Protein AF-A0A0P9QEI2-F1 (afdb_monomer)

Sequence (136 aa):
MQLLWPCTLIGLVLAIACAPRLNLINLGEDAARSLGVRIGALRLLVFVVSLLLVGASVCAVGPIAFVGLIAPNIARQWLGNDYRWLIPISAGLGAAIVLASDLISRAVAFPVETPAGVVTALIGAPFFLFLARRAL

pLDDT: mean 88.33, std 7.96, range [52.69, 96.75]

Mean predicted aligned error: 5.46 Å

Radius of gyration: 17.09 Å; Cα contacts (8 Å, |Δi|>4): 117; chains: 1; bounding box: 36×20×55 Å

Secondary structure (DSSP, 8-state):
-TTHHHHHHHHHHHHHHHHHHHHHHHT-HHHHHHTT--HHHHHHHHHHHHHHHHHHHHHHH----SHHHHHHHHHHHHH-S-HHHHHHHHHHHHHHHHHHHHHHHHHHSTTS---HHHHHHHHHHHHHHHHHHH--

Foldseek 3Di:
DVVLVVLLVVLLVLQLVLQVLVVQVVVPPVSSVVVVHPVVVSVVSNVVSVCSNQVSVCVVQNDAPQLVPPLLVVLCVVPNDRSNRSSVRSVVSSVVLLVVLQVVQCVPDPPDRDRSSVSNCVVRVVVVVVVVVVVD

Nearest PDB structures (foldseek):
  5b57-assembly1_B  TM=9.551E-01  e=8.991E-06  Burkholderia cenocepacia J2315
  5b57-assembly1_A  TM=9.552E-01  e=8.991E-06  Burkholderia cenocepacia J2315
  2nq2-assembly1_A  TM=9.265E-01  e=1.509E-04  Haemophilus influenzae
  1l7v-assembly1_B  TM=8.617E-01  e=2.763E-04  Escherichia coli
  7lb8-assembly1_B  TM=8.506E-01  e=7.956E-04  Escherichia coli K-12

Solvent-accessible surface area (backbone atoms only — not comparable to full-atom values): 7368 Å² total; per-residue (Å²): 113,87,69,45,60,59,51,42,50,52,28,51,52,53,52,58,69,43,12,68,60,51,41,36,45,74,75,32,64,68,61,18,45,76,72,67,46,58,61,70,62,50,52,51,50,52,49,52,37,49,49,53,39,51,49,52,48,33,77,72,76,44,82,66,51,50,45,88,54,52,22,46,53,56,35,34,74,76,70,46,85,50,36,69,57,36,53,63,48,15,52,51,45,31,52,50,53,51,52,53,22,40,53,48,26,56,68,76,36,75,91,55,82,51,61,36,39,56,48,36,34,66,57,31,51,60,52,48,52,53,53,56,60,72,75,105

InterPro domains:
  IPR000522 ABC transporter, permease protein, BtuC-like [PF01032] (3-134)
  IPR000522 ABC transporter, permease protein, BtuC-like [PTHR30472] (3-134)
  IPR037294 ABC transporter, BtuC-like [G3DSA:1.10.3470.10] (1-136)
  IPR037294 ABC transporter, BtuC-like [SSF81345] (3-134)

Structure (mmCIF, N/CA/C/O backbone):
data_AF-A0A0P9QEI2-F1
#
_entry.id   AF-A0A0P9QEI2-F1
#
loop_
_atom_site.group_PDB
_atom_site.id
_atom_site.type_symbol
_atom_site.label_atom_id
_atom_site.label_alt_id
_atom_site.label_comp_id
_atom_site.label_asym_id
_atom_site.label_entity_id
_atom_site.label_seq_id
_atom_site.pdbx_PDB_ins_code
_atom_site.Cartn_x
_atom_site.Cartn_y
_atom_site.Cartn_z
_atom_site.occupancy
_atom_site.B_iso_or_equiv
_atom_site.auth_seq_id
_atom_site.auth_comp_id
_atom_site.auth_asym_id
_atom_site.auth_atom_id
_atom_site.pdbx_PDB_model_num
ATOM 1 N N . MET A 1 1 ? -12.421 -2.084 -17.126 1.00 61.25 1 MET A N 1
ATOM 2 C CA . MET A 1 1 ? -11.718 -0.884 -16.611 1.00 61.25 1 MET A CA 1
ATOM 3 C C . MET A 1 1 ? -12.633 0.130 -15.919 1.00 61.25 1 MET A C 1
ATOM 5 O O . MET A 1 1 ? -12.267 0.598 -14.851 1.00 61.25 1 MET A O 1
ATOM 9 N N . GLN A 1 2 ? -13.813 0.466 -16.465 1.00 75.62 2 GLN A N 1
ATOM 10 C CA . GLN A 1 2 ? -14.677 1.541 -15.931 1.00 75.62 2 GLN A CA 1
ATOM 11 C C . GLN A 1 2 ? -15.160 1.344 -14.480 1.00 75.62 2 GLN A C 1
ATOM 13 O O . GLN A 1 2 ? -15.432 2.327 -13.805 1.00 75.62 2 GLN A O 1
ATOM 18 N N . LEU A 1 3 ? -15.219 0.106 -13.976 1.00 79.25 3 LEU A N 1
ATOM 19 C CA . LEU A 1 3 ? -15.589 -0.172 -12.582 1.00 79.25 3 LEU A CA 1
ATOM 20 C C . LEU A 1 3 ? -14.402 -0.090 -11.603 1.00 79.25 3 LEU A C 1
ATOM 22 O O . LEU A 1 3 ? -14.604 0.015 -10.401 1.00 79.25 3 LEU A O 1
ATOM 26 N N . LEU A 1 4 ? -13.157 -0.096 -12.087 1.00 85.25 4 LEU A N 1
ATOM 27 C CA . LEU A 1 4 ? -11.982 -0.125 -11.211 1.00 85.25 4 LEU A CA 1
ATOM 28 C C . LEU A 1 4 ? -11.731 1.226 -10.541 1.00 85.25 4 LEU A C 1
ATOM 30 O O . LEU A 1 4 ? -11.464 1.257 -9.346 1.00 85.25 4 LEU A O 1
ATOM 34 N N . TRP A 1 5 ? -11.863 2.332 -11.282 1.00 87.31 5 TRP A N 1
ATOM 35 C CA . TRP A 1 5 ? -11.634 3.677 -10.748 1.00 87.31 5 TRP A CA 1
ATOM 36 C C . TRP A 1 5 ? -12.588 4.075 -9.602 1.00 87.31 5 TRP A C 1
ATOM 38 O O . TRP A 1 5 ? -12.093 4.627 -8.619 1.00 87.31 5 TRP A O 1
ATOM 48 N N . PRO A 1 6 ? -13.914 3.792 -9.628 1.00 89.94 6 PRO A N 1
ATOM 49 C CA . PRO A 1 6 ? -14.770 4.134 -8.499 1.00 89.94 6 PRO A CA 1
ATOM 50 C C . PRO A 1 6 ? -14.484 3.219 -7.307 1.00 89.94 6 PRO A C 1
ATOM 52 O O . PRO A 1 6 ? -14.458 3.689 -6.174 1.00 89.94 6 PRO A O 1
ATOM 55 N N . CYS A 1 7 ? -14.209 1.930 -7.541 1.00 90.25 7 CYS A N 1
ATOM 56 C CA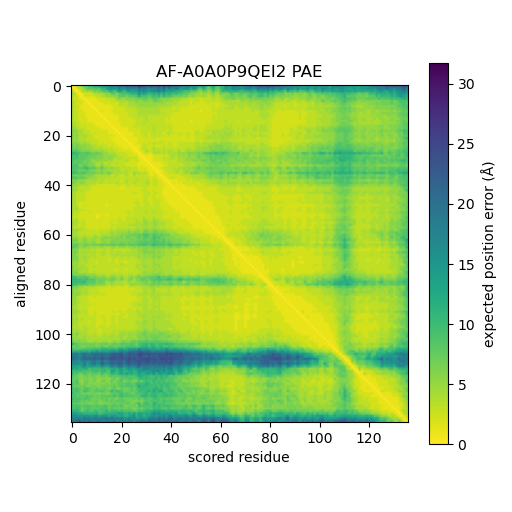 . CYS A 1 7 ? -13.858 0.996 -6.476 1.00 90.25 7 CYS A CA 1
ATOM 57 C C . CYS A 1 7 ? -12.562 1.410 -5.766 1.00 90.25 7 CYS A C 1
ATOM 59 O O . CYS A 1 7 ? -12.531 1.446 -4.537 1.00 90.25 7 CYS A O 1
ATOM 61 N N . THR A 1 8 ? -11.511 1.773 -6.507 1.00 91.44 8 THR A N 1
ATOM 62 C CA . THR A 1 8 ? -10.253 2.236 -5.905 1.00 91.44 8 THR A CA 1
ATOM 63 C C . THR A 1 8 ? -10.431 3.553 -5.160 1.00 91.44 8 THR A C 1
ATOM 65 O O . THR A 1 8 ? -9.902 3.688 -4.059 1.00 91.44 8 THR A O 1
ATOM 68 N N . LEU A 1 9 ? -11.224 4.490 -5.693 1.00 93.00 9 LEU A N 1
ATOM 69 C CA . LEU A 1 9 ? -11.530 5.752 -5.016 1.00 93.00 9 LEU A CA 1
ATOM 70 C C . LEU A 1 9 ? -12.262 5.514 -3.686 1.00 93.00 9 LEU A C 1
ATOM 72 O O . LEU A 1 9 ? -11.859 6.049 -2.655 1.00 93.00 9 LEU A O 1
ATOM 76 N N . ILE A 1 10 ? -13.296 4.668 -3.687 1.00 94.12 10 ILE A N 1
ATOM 77 C CA . ILE A 1 10 ? -14.048 4.301 -2.477 1.00 94.12 10 ILE A CA 1
ATOM 78 C C . ILE A 1 10 ? -13.123 3.619 -1.464 1.00 94.12 10 ILE A C 1
ATOM 80 O O . ILE A 1 10 ? -13.122 3.987 -0.289 1.00 94.12 10 ILE A O 1
ATOM 84 N N . GLY A 1 11 ? -12.301 2.665 -1.909 1.00 93.31 11 GLY A N 1
ATOM 85 C CA . GLY A 1 11 ? -11.326 1.995 -1.052 1.00 93.31 11 GLY A CA 1
ATOM 86 C C . GLY A 1 11 ? -10.322 2.970 -0.434 1.00 93.31 11 GLY A C 1
ATOM 87 O O . GLY A 1 11 ? -10.032 2.880 0.756 1.00 93.31 11 GLY A O 1
ATOM 88 N N . LEU A 1 12 ? -9.839 3.945 -1.208 1.00 93.31 12 LEU A N 1
ATOM 89 C CA . LEU A 1 12 ? -8.892 4.956 -0.741 1.00 93.31 12 LEU A CA 1
ATOM 90 C C . LEU A 1 12 ? -9.525 5.871 0.315 1.00 93.31 12 LEU A C 1
ATOM 92 O O . LEU A 1 12 ? -8.930 6.103 1.367 1.00 93.31 12 LEU A O 1
ATOM 96 N N . VAL A 1 13 ? -10.752 6.340 0.074 1.00 95.19 13 VAL A N 1
ATOM 97 C CA . VAL A 1 13 ? -11.500 7.163 1.035 1.00 95.19 13 VAL A CA 1
ATOM 98 C C . VAL A 1 13 ? -11.748 6.389 2.330 1.00 95.19 13 VAL A C 1
ATOM 100 O O . VAL A 1 13 ? -11.505 6.917 3.416 1.00 95.19 13 VAL A O 1
ATOM 103 N N . LEU A 1 14 ? -12.165 5.123 2.238 1.00 94.56 14 LEU A N 1
ATOM 104 C CA . LEU A 1 14 ? -12.362 4.266 3.408 1.00 94.56 14 LEU A CA 1
ATOM 105 C C . LEU A 1 14 ? -11.055 4.019 4.172 1.00 94.56 14 LEU A C 1
ATOM 107 O O . LEU A 1 14 ? -11.059 4.050 5.404 1.00 94.56 14 LEU A O 1
ATOM 111 N N . ALA A 1 15 ? -9.935 3.823 3.472 1.00 93.25 15 ALA A N 1
ATOM 112 C CA . ALA A 1 15 ? -8.625 3.657 4.096 1.00 93.25 15 ALA A CA 1
ATOM 113 C C . ALA A 1 15 ? -8.226 4.906 4.899 1.00 93.25 15 ALA A C 1
ATOM 115 O O . ALA A 1 15 ? -7.842 4.794 6.065 1.00 93.25 15 ALA A O 1
ATOM 116 N N . ILE A 1 16 ? -8.394 6.098 4.318 1.00 94.00 16 ILE A N 1
ATOM 117 C CA . ILE A 1 16 ? -8.115 7.375 4.993 1.00 94.00 16 ILE A CA 1
ATOM 118 C C . ILE A 1 16 ? -9.063 7.579 6.185 1.00 94.00 16 ILE A C 1
ATOM 120 O O . ILE A 1 16 ? -8.624 7.982 7.262 1.00 94.00 16 ILE A O 1
ATOM 124 N N . ALA A 1 17 ? -10.344 7.231 6.048 1.00 94.00 17 ALA A N 1
ATOM 125 C CA . ALA A 1 17 ? -11.314 7.318 7.140 1.00 94.00 17 ALA A CA 1
ATOM 126 C C . ALA A 1 17 ? -10.972 6.391 8.326 1.00 94.00 17 ALA A C 1
ATOM 128 O O . ALA A 1 17 ? -11.293 6.706 9.475 1.00 94.00 17 ALA A O 1
ATOM 129 N N . CYS A 1 18 ? -10.288 5.269 8.080 1.00 93.31 18 CYS A N 1
ATOM 130 C CA . CYS A 1 18 ? -9.815 4.363 9.130 1.00 93.31 18 CYS A CA 1
ATOM 131 C C . CYS A 1 18 ? -8.574 4.887 9.874 1.00 93.31 18 CYS A C 1
ATOM 133 O O . CYS A 1 18 ? -8.320 4.460 11.004 1.00 93.31 18 CYS A O 1
ATOM 135 N N . ALA A 1 19 ? -7.825 5.827 9.288 1.00 92.81 19 ALA A N 1
ATOM 136 C CA . ALA A 1 19 ? -6.539 6.301 9.801 1.00 92.81 19 ALA A CA 1
ATOM 137 C C . ALA A 1 19 ? -6.558 6.783 11.267 1.00 92.81 19 ALA A C 1
ATOM 139 O O . ALA A 1 19 ? -5.701 6.353 12.041 1.00 92.81 19 ALA A O 1
ATOM 140 N N . PRO A 1 20 ? -7.533 7.603 11.722 1.00 91.38 20 PRO A N 1
ATOM 141 C CA . PRO A 1 20 ? -7.552 8.071 13.107 1.00 91.38 20 PRO A CA 1
ATOM 142 C C . PRO A 1 20 ? -7.736 6.924 14.105 1.00 91.38 20 PRO A C 1
ATOM 144 O O . PRO A 1 20 ? -7.147 6.937 15.179 1.00 91.38 20 PRO A O 1
ATOM 147 N N . ARG A 1 21 ? -8.531 5.908 13.749 1.00 91.56 21 ARG A N 1
ATOM 148 C CA . ARG A 1 21 ? -8.775 4.755 14.625 1.00 91.56 21 ARG A CA 1
ATOM 149 C C . ARG A 1 21 ? -7.584 3.794 14.645 1.00 91.56 21 ARG A C 1
ATOM 151 O O . ARG A 1 21 ? -7.341 3.155 15.664 1.00 91.56 21 ARG A O 1
ATOM 158 N N . LEU A 1 22 ? -6.825 3.720 13.550 1.00 91.75 22 LEU A N 1
ATOM 159 C CA . LEU A 1 22 ? -5.555 2.991 13.494 1.00 91.75 22 LEU A CA 1
ATOM 160 C C . LEU A 1 22 ? -4.494 3.627 14.401 1.00 91.75 22 LEU A C 1
ATOM 162 O O . LEU A 1 22 ? -3.791 2.899 15.098 1.00 91.75 22 LEU A O 1
ATOM 166 N N . ASN A 1 23 ? -4.438 4.962 14.477 1.00 93.00 23 ASN A N 1
ATOM 167 C CA . ASN A 1 23 ? -3.584 5.652 15.451 1.00 93.00 23 ASN A CA 1
ATOM 168 C C . ASN A 1 23 ? -3.935 5.277 16.896 1.00 93.00 23 ASN A C 1
ATOM 170 O O . ASN A 1 23 ? -3.035 5.075 17.701 1.00 93.00 23 ASN A O 1
ATOM 174 N N . LEU A 1 24 ? -5.225 5.143 17.224 1.00 91.06 24 LEU A N 1
ATOM 175 C CA . LEU A 1 24 ? -5.646 4.745 18.572 1.00 91.06 24 LEU A CA 1
ATOM 176 C C . LEU A 1 24 ? -5.186 3.330 18.925 1.00 91.06 24 LEU A C 1
ATOM 178 O O . LEU A 1 24 ? -4.721 3.109 20.035 1.00 91.06 24 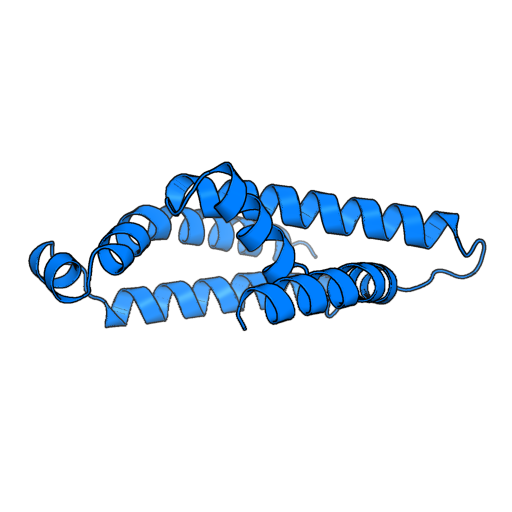LEU A O 1
ATOM 182 N N . ILE A 1 25 ? -5.254 2.388 17.979 1.00 91.19 25 ILE A N 1
ATOM 183 C CA . ILE A 1 25 ? -4.708 1.036 18.184 1.00 91.19 25 ILE A CA 1
ATOM 184 C C . ILE A 1 25 ? -3.191 1.088 18.412 1.00 91.19 25 ILE A C 1
ATOM 186 O O . ILE A 1 25 ? -2.673 0.329 19.226 1.00 91.19 25 ILE A O 1
ATOM 190 N N . ASN A 1 26 ? -2.487 1.993 17.729 1.00 88.88 26 ASN A N 1
ATOM 191 C CA . ASN A 1 26 ? -1.041 2.170 17.869 1.00 88.88 26 ASN A CA 1
ATOM 192 C C . ASN A 1 26 ? -0.624 2.668 19.270 1.00 88.88 26 ASN A C 1
ATOM 194 O O . ASN A 1 26 ? 0.501 2.427 19.693 1.00 88.88 26 ASN A O 1
ATOM 198 N N . LEU A 1 27 ? -1.529 3.327 20.005 1.00 88.50 27 LEU A N 1
ATOM 199 C CA . LEU A 1 27 ? -1.319 3.739 21.402 1.00 88.50 27 LEU A CA 1
ATOM 200 C C . LEU A 1 27 ? -1.497 2.585 22.407 1.00 88.50 27 LEU A C 1
ATOM 202 O O . LEU A 1 27 ? -1.150 2.737 23.575 1.00 88.50 27 LEU A O 1
ATOM 206 N N . GLY A 1 28 ? -2.042 1.449 21.967 1.00 90.69 28 GLY A N 1
ATOM 207 C CA . GLY A 1 28 ? -2.333 0.279 22.792 1.00 90.69 28 GLY A CA 1
ATOM 208 C C . GLY A 1 28 ? -3.786 -0.176 22.655 1.00 90.69 28 GLY A C 1
ATOM 209 O O . GLY A 1 28 ? -4.706 0.634 22.520 1.00 90.69 28 GLY A O 1
ATOM 210 N N . GLU A 1 29 ? -4.016 -1.491 22.709 1.00 89.69 29 GLU A N 1
ATOM 211 C CA . GLU A 1 29 ? -5.369 -2.046 22.565 1.00 89.69 29 GLU A CA 1
ATOM 212 C C . GLU A 1 29 ? -6.313 -1.602 23.689 1.00 89.69 29 GLU A C 1
ATOM 214 O O . GLU A 1 29 ? -7.474 -1.293 23.418 1.00 89.69 29 GLU A O 1
ATOM 219 N N . ASP A 1 30 ? -5.827 -1.527 24.928 1.00 90.75 30 ASP A N 1
ATOM 220 C CA . ASP A 1 30 ? -6.651 -1.143 26.079 1.00 90.75 30 ASP A CA 1
ATOM 221 C C . ASP A 1 30 ? -7.094 0.322 25.995 1.00 90.75 30 ASP A C 1
ATOM 223 O O . ASP A 1 30 ? -8.269 0.633 26.207 1.00 90.75 30 ASP A O 1
ATOM 227 N N . ALA A 1 31 ? -6.185 1.211 25.581 1.00 88.94 31 ALA A N 1
ATOM 228 C CA . ALA A 1 31 ? -6.484 2.620 25.326 1.00 88.94 31 ALA A CA 1
ATOM 229 C C . ALA A 1 31 ? -7.472 2.793 24.160 1.00 88.94 31 ALA A C 1
ATOM 231 O O . ALA A 1 31 ? -8.406 3.590 24.232 1.00 88.94 31 ALA A O 1
ATOM 232 N N . ALA A 1 32 ? -7.322 2.015 23.086 1.00 90.38 32 ALA A N 1
ATOM 233 C CA . ALA A 1 32 ? -8.261 2.051 21.970 1.00 90.38 32 ALA A CA 1
ATOM 234 C C . ALA A 1 32 ? -9.665 1.573 22.385 1.00 90.38 32 ALA A C 1
ATOM 236 O O . ALA A 1 32 ? -10.664 2.189 22.005 1.00 90.38 32 ALA A O 1
ATOM 237 N N . ARG A 1 33 ? -9.757 0.493 23.177 1.00 91.25 33 ARG A N 1
ATOM 238 C CA . ARG A 1 33 ? -11.038 -0.039 23.673 1.00 91.25 33 ARG A CA 1
ATOM 239 C C . ARG A 1 33 ? -11.741 0.952 24.595 1.00 91.25 33 ARG A C 1
ATOM 241 O O . ARG A 1 33 ? -12.948 1.135 24.442 1.00 91.25 33 ARG A O 1
ATOM 248 N N . SER A 1 34 ? -11.015 1.615 25.498 1.00 91.69 34 SER A N 1
ATOM 249 C CA . SER A 1 34 ? -11.597 2.614 26.408 1.00 91.69 34 SER A CA 1
ATOM 250 C C . SER A 1 34 ? -12.122 3.853 25.672 1.00 91.69 34 SER A C 1
ATOM 252 O O . SER A 1 34 ? -13.137 4.418 26.068 1.00 91.69 34 SER A O 1
ATOM 254 N N . LEU A 1 35 ? -11.514 4.210 24.537 1.00 89.06 35 LEU A N 1
ATOM 255 C CA . LEU A 1 35 ? -11.979 5.260 23.621 1.00 89.06 35 LEU A CA 1
ATOM 256 C C . LEU A 1 35 ? -13.127 4.810 22.690 1.00 89.06 35 LEU A C 1
ATOM 258 O O . LEU A 1 35 ? -13.502 5.532 21.765 1.00 89.06 35 LEU A O 1
ATOM 262 N N . GLY A 1 36 ? -13.691 3.616 22.908 1.00 90.19 36 GLY A N 1
ATOM 263 C CA . GLY A 1 36 ? -14.844 3.099 22.168 1.00 90.19 36 GLY A CA 1
ATOM 264 C C . GLY A 1 36 ? -14.507 2.452 20.821 1.00 90.19 36 GLY A C 1
ATOM 265 O O . GLY A 1 36 ? -15.409 2.163 20.027 1.00 90.19 36 GLY A O 1
ATOM 266 N N . VAL A 1 37 ? -13.227 2.191 20.530 1.00 92.06 37 VAL A N 1
ATOM 267 C CA . VAL A 1 37 ? -12.827 1.522 19.287 1.00 92.06 37 VAL A CA 1
ATOM 268 C C . VAL A 1 37 ? -13.130 0.028 19.374 1.00 92.06 37 VAL A C 1
ATOM 270 O O . VAL A 1 37 ? -12.532 -0.723 20.144 1.00 92.06 37 VAL A O 1
ATOM 273 N N . ARG A 1 38 ? -14.017 -0.446 18.495 1.00 93.19 38 ARG A N 1
ATOM 274 C CA . ARG A 1 38 ? -14.244 -1.882 18.277 1.00 93.19 38 ARG A CA 1
ATOM 275 C C . ARG A 1 38 ? -13.112 -2.468 17.429 1.00 93.19 38 ARG A C 1
ATOM 277 O O . ARG A 1 38 ? -13.233 -2.542 16.207 1.00 93.19 38 ARG A O 1
ATOM 284 N N . ILE A 1 39 ? -12.022 -2.889 18.073 1.00 92.44 39 ILE A N 1
ATOM 285 C CA . ILE A 1 39 ? -10.792 -3.367 17.407 1.00 92.44 39 I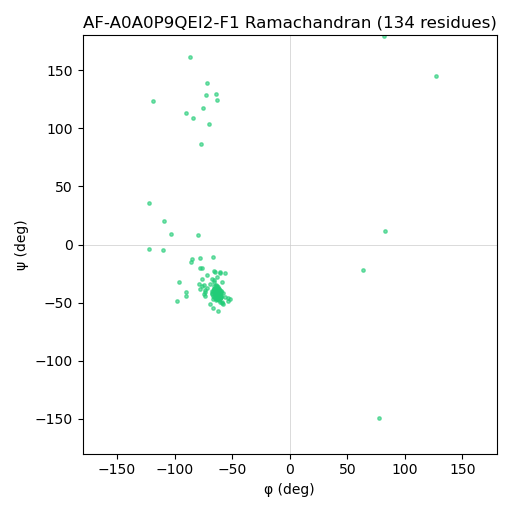LE A CA 1
ATOM 286 C C . ILE A 1 39 ? -11.080 -4.459 16.366 1.00 92.44 39 ILE A C 1
ATOM 288 O O . ILE A 1 39 ? -10.600 -4.362 15.239 1.00 92.44 39 ILE A O 1
ATOM 292 N N . GLY A 1 40 ? -11.895 -5.465 16.707 1.00 93.31 40 GLY A N 1
ATOM 293 C CA . GLY A 1 40 ? -12.234 -6.557 15.786 1.00 93.31 40 GLY A CA 1
ATOM 294 C C . GLY A 1 40 ? -12.942 -6.074 14.516 1.00 93.31 40 GLY A C 1
ATOM 295 O O . GLY A 1 40 ? -12.536 -6.423 13.409 1.00 93.31 40 GLY A O 1
ATOM 296 N N . ALA A 1 41 ? -13.941 -5.199 14.665 1.00 93.56 41 ALA A N 1
ATOM 297 C CA . ALA A 1 41 ? -14.661 -4.622 13.530 1.00 93.56 41 ALA A CA 1
ATOM 298 C C . ALA A 1 41 ? -13.754 -3.728 12.670 1.00 93.56 41 ALA A C 1
ATOM 300 O O . ALA A 1 41 ? -13.841 -3.757 11.446 1.00 93.56 41 ALA A O 1
ATOM 301 N N . LEU A 1 42 ? -12.854 -2.965 13.298 1.00 94.38 42 LEU A N 1
ATOM 302 C CA . LEU A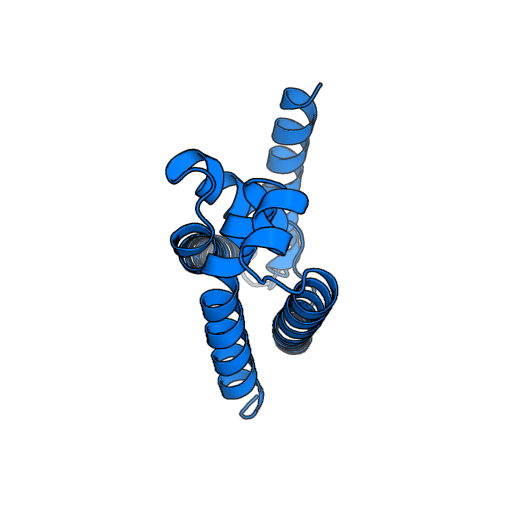 1 42 ? -11.896 -2.128 12.580 1.00 94.38 42 LEU A CA 1
ATOM 303 C C . LEU A 1 42 ? -10.869 -2.959 11.804 1.00 94.38 42 LEU A C 1
ATOM 305 O O . LEU A 1 42 ? -10.598 -2.643 10.650 1.00 94.38 42 LEU A O 1
ATOM 309 N N . ARG A 1 43 ? -10.333 -4.035 12.394 1.00 94.94 43 ARG A N 1
ATOM 310 C CA . ARG A 1 43 ? -9.430 -4.964 11.695 1.00 94.94 43 ARG A CA 1
ATOM 311 C C . ARG A 1 43 ? -10.109 -5.587 10.481 1.00 94.94 43 ARG A C 1
ATOM 313 O O . ARG A 1 43 ? -9.512 -5.609 9.412 1.00 94.94 43 ARG A O 1
ATOM 320 N N . LEU A 1 44 ? -11.355 -6.037 10.635 1.00 96.38 44 LEU A N 1
ATOM 321 C CA . LEU A 1 44 ? -12.128 -6.608 9.533 1.00 96.38 44 LEU A CA 1
ATOM 322 C C . LEU A 1 44 ? -12.389 -5.574 8.429 1.00 96.38 44 LEU A C 1
ATOM 324 O O . LEU A 1 44 ? -12.193 -5.874 7.257 1.00 96.38 44 LEU A O 1
ATOM 328 N N . LEU A 1 45 ? -12.754 -4.341 8.794 1.00 95.44 45 LEU A N 1
ATOM 329 C CA . LEU A 1 45 ? -12.942 -3.252 7.836 1.00 95.44 45 LEU A CA 1
ATOM 330 C C . LEU A 1 45 ? -11.654 -2.950 7.059 1.00 95.44 45 LEU A C 1
ATOM 332 O O . LEU A 1 45 ? -11.681 -2.900 5.833 1.00 95.44 45 LEU A O 1
ATOM 336 N N . VAL A 1 46 ? -10.525 -2.786 7.755 1.00 95.25 46 VAL A N 1
ATOM 337 C CA . VAL A 1 46 ? -9.223 -2.518 7.123 1.00 95.25 46 VAL A CA 1
ATOM 338 C C . VAL A 1 46 ? -8.818 -3.674 6.215 1.00 95.25 46 VAL A C 1
ATOM 340 O O . VAL A 1 46 ? -8.392 -3.431 5.094 1.00 95.25 46 VAL A O 1
ATOM 343 N N . PHE A 1 47 ? -9.019 -4.918 6.650 1.00 96.56 47 PHE A N 1
ATOM 344 C CA . PHE A 1 47 ? -8.747 -6.104 5.842 1.00 96.56 47 PHE A CA 1
ATOM 345 C C . PHE A 1 47 ? -9.553 -6.109 4.537 1.00 96.56 47 PHE A C 1
ATOM 347 O O . PHE A 1 47 ? -8.973 -6.258 3.465 1.00 96.56 47 PHE A O 1
ATOM 354 N N . VAL A 1 48 ? -10.867 -5.872 4.607 1.00 96.75 48 VAL A N 1
ATOM 355 C CA . VAL A 1 48 ? -11.743 -5.803 3.425 1.00 96.75 48 VAL A CA 1
ATOM 356 C C . VAL A 1 48 ? -11.331 -4.663 2.490 1.00 96.75 48 VAL A C 1
ATOM 358 O O . VAL A 1 48 ? -11.249 -4.863 1.280 1.00 96.75 48 VAL A O 1
ATOM 361 N N . VAL A 1 49 ? -11.020 -3.484 3.035 1.00 95.62 49 VAL A N 1
ATOM 362 C CA . VAL A 1 49 ? -10.545 -2.333 2.250 1.00 95.62 49 VAL A CA 1
ATOM 363 C C . VAL A 1 49 ? -9.214 -2.645 1.563 1.00 95.62 49 VAL A C 1
ATOM 365 O O . VAL A 1 49 ? -9.059 -2.367 0.375 1.00 95.62 49 VAL A O 1
ATOM 368 N N . SER A 1 50 ? -8.266 -3.264 2.272 1.00 94.88 50 SER A N 1
ATOM 369 C CA . SER A 1 50 ? -6.987 -3.691 1.702 1.00 94.88 50 SER A CA 1
ATOM 370 C C . SER A 1 50 ? -7.179 -4.719 0.591 1.00 94.88 50 SER A C 1
ATOM 372 O O . SER A 1 50 ? -6.579 -4.568 -0.468 1.00 94.88 50 SER A O 1
ATOM 374 N N . LEU A 1 51 ? -8.041 -5.720 0.786 1.00 95.12 51 LEU A N 1
ATOM 375 C CA . LEU A 1 51 ? -8.375 -6.706 -0.245 1.00 95.12 51 LEU A CA 1
ATOM 376 C C . LEU A 1 51 ? -8.976 -6.061 -1.489 1.00 95.12 51 LEU A C 1
ATOM 378 O O . LEU A 1 51 ? -8.582 -6.402 -2.600 1.00 95.12 51 LEU A O 1
ATOM 382 N N . LEU A 1 52 ? -9.898 -5.116 -1.309 1.00 94.50 52 LEU A N 1
ATOM 383 C CA . LEU A 1 52 ? -10.529 -4.406 -2.413 1.00 94.50 52 LEU A CA 1
ATOM 384 C C . LEU A 1 52 ? -9.499 -3.599 -3.214 1.00 94.50 52 LEU A C 1
ATOM 386 O O . LEU A 1 52 ? -9.474 -3.683 -4.440 1.00 94.50 52 LEU A O 1
ATOM 390 N N . LEU A 1 53 ? -8.625 -2.856 -2.531 1.00 93.88 53 LEU A N 1
ATOM 391 C CA . LEU A 1 53 ? -7.585 -2.046 -3.171 1.00 93.88 53 LEU A CA 1
ATOM 392 C C . LEU A 1 53 ? -6.524 -2.902 -3.873 1.00 93.88 53 LEU A C 1
ATOM 394 O O . LEU A 1 53 ? -6.180 -2.639 -5.026 1.00 93.88 53 LEU A O 1
ATOM 398 N N . VAL A 1 54 ? -6.021 -3.937 -3.196 1.00 93.50 54 VAL A N 1
ATOM 399 C CA . VAL A 1 54 ? -5.021 -4.855 -3.758 1.00 93.50 54 VAL A CA 1
ATOM 400 C C . VAL A 1 54 ? -5.618 -5.628 -4.930 1.00 93.50 54 VAL A C 1
ATOM 402 O O . VAL A 1 54 ? -5.004 -5.677 -5.989 1.00 93.50 54 VAL A O 1
ATOM 405 N N . GLY A 1 55 ? -6.830 -6.165 -4.784 1.00 92.69 55 GLY A N 1
ATOM 406 C CA . GLY A 1 55 ? -7.523 -6.894 -5.844 1.00 92.69 55 GLY A CA 1
ATOM 407 C C . GLY A 1 55 ? -7.768 -6.030 -7.079 1.00 92.69 55 GLY A C 1
ATOM 408 O O . GLY A 1 55 ? -7.450 -6.450 -8.189 1.00 92.69 55 GLY A O 1
ATOM 409 N N . ALA A 1 56 ? -8.250 -4.795 -6.902 1.00 92.56 56 ALA A N 1
ATOM 410 C CA . ALA A 1 56 ? -8.452 -3.868 -8.014 1.00 92.56 56 ALA A CA 1
ATO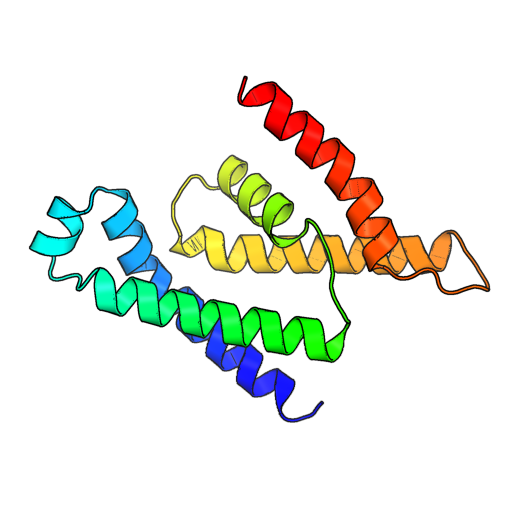M 411 C C . ALA A 1 56 ? -7.142 -3.539 -8.754 1.00 92.56 56 ALA A C 1
ATOM 413 O O . ALA A 1 56 ? -7.144 -3.456 -9.981 1.00 92.56 56 ALA A O 1
ATOM 414 N N . SER A 1 57 ? -6.031 -3.390 -8.025 1.00 91.06 57 SER A N 1
ATOM 415 C CA . SER A 1 57 ? -4.706 -3.133 -8.605 1.00 91.06 57 SER A CA 1
ATOM 416 C C . SER A 1 57 ? -4.159 -4.348 -9.368 1.00 91.06 57 SER A C 1
ATOM 418 O O . SER A 1 57 ? -3.804 -4.244 -10.543 1.00 91.06 57 SER A O 1
ATOM 420 N N . VAL A 1 58 ? -4.164 -5.526 -8.735 1.00 91.56 58 VAL A N 1
ATOM 421 C CA . VAL A 1 58 ? -3.607 -6.763 -9.309 1.00 91.56 58 VAL A CA 1
ATOM 422 C C . VAL A 1 58 ? -4.399 -7.223 -10.532 1.00 91.56 58 VAL A C 1
ATOM 424 O O . VAL A 1 58 ? -3.799 -7.637 -11.518 1.00 91.56 58 VAL A O 1
ATOM 427 N N . CYS A 1 59 ? -5.729 -7.097 -10.527 1.00 91.62 59 CYS A N 1
ATOM 428 C CA . CYS A 1 59 ? -6.544 -7.411 -11.703 1.00 91.62 59 CYS A CA 1
ATOM 429 C C . CYS A 1 59 ? -6.287 -6.465 -12.890 1.00 91.62 59 CYS A C 1
ATOM 431 O O . CYS A 1 59 ? -6.591 -6.829 -14.023 1.00 91.62 59 CYS A O 1
ATOM 433 N N . ALA A 1 60 ? -5.777 -5.253 -12.646 1.00 89.25 60 ALA A N 1
ATOM 434 C CA . ALA A 1 60 ? -5.552 -4.251 -13.684 1.00 89.25 60 ALA A CA 1
ATOM 435 C C . ALA A 1 60 ? -4.159 -4.345 -14.321 1.00 89.25 60 ALA A C 1
ATOM 437 O O . ALA A 1 60 ? -4.042 -4.223 -15.537 1.00 89.25 60 ALA A O 1
ATOM 438 N N . VAL A 1 61 ? -3.115 -4.520 -13.503 1.00 87.38 61 VAL A N 1
ATOM 439 C CA . VAL A 1 61 ? -1.703 -4.408 -13.932 1.00 87.38 61 VAL A CA 1
ATOM 440 C C . VAL A 1 61 ? -0.908 -5.694 -13.656 1.00 87.38 61 VAL A C 1
ATOM 442 O O . VAL A 1 61 ? 0.248 -5.822 -14.050 1.00 87.38 61 VAL A O 1
ATOM 445 N N . GLY A 1 62 ? -1.524 -6.686 -13.012 1.00 87.94 62 GLY A N 1
ATOM 446 C CA . GLY A 1 62 ? -0.836 -7.875 -12.523 1.00 87.94 62 GLY A CA 1
ATOM 447 C C . GLY A 1 62 ? -0.139 -7.646 -11.175 1.00 87.94 62 GLY A C 1
ATOM 448 O O . GLY A 1 62 ? -0.216 -6.564 -10.585 1.00 87.94 62 GLY A O 1
ATOM 449 N N . PRO A 1 63 ? 0.514 -8.683 -10.628 1.00 88.19 63 PRO A N 1
ATOM 450 C CA . PRO A 1 63 ? 1.181 -8.597 -9.336 1.00 88.19 63 PRO A CA 1
ATOM 451 C C . PRO A 1 63 ? 2.469 -7.765 -9.420 1.00 88.19 63 PRO A C 1
ATOM 453 O O . PRO A 1 63 ? 3.352 -8.041 -10.229 1.00 88.19 63 PRO A O 1
ATOM 456 N N . ILE A 1 64 ? 2.605 -6.783 -8.524 1.00 89.19 64 ILE A N 1
ATOM 457 C CA . ILE A 1 64 ? 3.817 -5.968 -8.359 1.00 89.19 64 ILE A CA 1
ATOM 458 C C . ILE A 1 64 ? 4.349 -6.171 -6.939 1.00 89.19 64 ILE A C 1
ATOM 460 O O . ILE A 1 64 ? 3.636 -5.949 -5.958 1.00 89.19 64 ILE A O 1
ATOM 464 N N . ALA A 1 65 ? 5.603 -6.604 -6.819 1.00 86.94 65 ALA A N 1
ATOM 465 C CA . ALA A 1 65 ? 6.223 -6.912 -5.535 1.00 86.94 65 ALA A CA 1
ATOM 466 C C . ALA A 1 65 ? 6.857 -5.671 -4.874 1.00 86.94 65 ALA A C 1
ATOM 468 O O . ALA A 1 65 ? 7.149 -4.670 -5.522 1.00 86.94 65 ALA A O 1
ATOM 469 N N . PHE A 1 66 ? 7.097 -5.757 -3.561 1.00 87.19 66 PHE A N 1
ATOM 470 C CA . PHE A 1 66 ? 7.844 -4.800 -2.724 1.00 87.19 66 PHE A CA 1
ATOM 471 C C . PHE A 1 66 ? 7.284 -3.380 -2.553 1.00 87.19 66 PHE A C 1
ATOM 473 O O . PHE A 1 66 ? 7.589 -2.756 -1.541 1.00 87.19 66 PHE A O 1
ATOM 480 N N . VAL A 1 67 ? 6.435 -2.859 -3.440 1.00 91.94 67 VAL A N 1
ATOM 481 C CA . VAL A 1 67 ? 5.916 -1.476 -3.334 1.00 91.94 67 VAL A CA 1
ATOM 482 C C . VAL A 1 67 ? 5.220 -1.229 -1.991 1.00 91.94 67 VAL A C 1
ATOM 484 O O . VAL A 1 67 ? 5.516 -0.247 -1.309 1.00 91.94 67 VAL A O 1
ATOM 487 N N . GLY A 1 68 ? 4.368 -2.167 -1.561 1.00 90.31 68 GLY A N 1
ATOM 488 C CA . GLY A 1 68 ? 3.670 -2.108 -0.270 1.00 90.31 68 GLY A CA 1
ATOM 489 C C . GLY A 1 68 ? 4.582 -2.227 0.955 1.00 90.31 68 GLY A C 1
ATOM 490 O O . GLY A 1 68 ? 4.143 -1.968 2.070 1.00 90.31 68 GLY A O 1
ATOM 491 N N . LEU A 1 69 ? 5.850 -2.589 0.765 1.00 90.19 69 LEU A N 1
ATOM 492 C CA . LEU A 1 69 ? 6.862 -2.610 1.811 1.00 90.19 69 LEU A CA 1
ATOM 493 C C . LEU A 1 69 ? 7.710 -1.334 1.773 1.00 90.19 69 LEU A C 1
ATOM 495 O O . LEU A 1 69 ? 7.904 -0.701 2.804 1.00 90.19 69 LEU A O 1
ATOM 499 N N . ILE A 1 70 ? 8.207 -0.939 0.601 1.00 91.19 70 ILE A N 1
ATOM 500 C CA . ILE A 1 70 ? 9.128 0.194 0.448 1.00 91.19 70 ILE A CA 1
ATOM 501 C C . ILE A 1 70 ? 8.421 1.509 0.785 1.00 91.19 70 ILE A C 1
ATOM 503 O O . ILE A 1 70 ? 8.865 2.243 1.667 1.00 91.19 70 ILE A O 1
ATOM 507 N N . ALA A 1 71 ? 7.296 1.787 0.123 1.00 93.12 71 ALA A N 1
ATOM 508 C CA . ALA A 1 71 ? 6.623 3.079 0.205 1.00 93.12 71 ALA A CA 1
ATOM 509 C C . ALA A 1 71 ? 6.207 3.472 1.639 1.00 93.12 71 ALA A C 1
ATOM 511 O O . ALA A 1 71 ? 6.568 4.568 2.076 1.00 93.12 71 ALA A O 1
ATOM 512 N N . PRO A 1 72 ? 5.519 2.618 2.429 1.00 91.88 72 PRO A N 1
ATOM 513 C CA . PRO A 1 72 ? 5.151 2.990 3.793 1.00 91.88 72 PRO A CA 1
ATOM 514 C C . PRO A 1 72 ? 6.344 3.029 4.750 1.00 91.88 72 PRO A C 1
ATOM 516 O O . PRO A 1 72 ? 6.294 3.771 5.726 1.00 91.88 72 PRO A O 1
ATOM 519 N N . ASN A 1 73 ? 7.420 2.274 4.501 1.00 91.31 73 ASN A N 1
ATOM 520 C CA . ASN A 1 73 ? 8.619 2.348 5.340 1.00 91.31 73 ASN A CA 1
ATOM 521 C C . ASN A 1 73 ? 9.418 3.632 5.102 1.00 91.31 73 ASN A C 1
ATOM 523 O O . ASN A 1 73 ? 9.883 4.226 6.072 1.00 91.31 73 ASN A O 1
ATOM 527 N N . ILE A 1 74 ? 9.526 4.096 3.854 1.00 91.06 74 ILE A N 1
ATOM 528 C CA . ILE A 1 74 ? 10.106 5.413 3.557 1.00 91.06 74 ILE A CA 1
ATOM 529 C C . ILE A 1 74 ? 9.234 6.512 4.176 1.00 91.06 74 ILE A C 1
ATOM 531 O O . ILE A 1 74 ? 9.749 7.361 4.900 1.00 91.06 74 ILE A O 1
ATOM 535 N N . ALA A 1 75 ? 7.911 6.453 3.980 1.00 93.44 75 ALA A N 1
ATOM 536 C CA . ALA A 1 75 ? 6.991 7.428 4.567 1.00 93.44 75 ALA A CA 1
ATOM 537 C C . ALA A 1 75 ? 7.101 7.482 6.102 1.00 93.44 75 ALA A C 1
ATOM 539 O O . ALA A 1 75 ? 7.147 8.571 6.671 1.00 93.44 75 ALA A O 1
ATOM 540 N N . ARG A 1 76 ? 7.213 6.325 6.773 1.00 91.81 76 ARG A N 1
ATOM 541 C CA . ARG A 1 76 ? 7.386 6.254 8.235 1.00 91.81 76 ARG A CA 1
ATOM 542 C C . ARG A 1 76 ? 8.667 6.929 8.714 1.00 91.81 76 ARG A C 1
ATOM 544 O O . ARG A 1 76 ? 8.654 7.569 9.758 1.00 91.81 76 ARG A O 1
ATOM 551 N N . GLN A 1 77 ? 9.763 6.799 7.969 1.00 89.06 77 GLN A N 1
ATOM 552 C CA . GLN A 1 77 ? 11.030 7.438 8.337 1.00 89.06 77 GLN A CA 1
ATOM 553 C C . GLN A 1 77 ? 10.962 8.966 8.238 1.00 89.06 77 GLN A C 1
ATOM 555 O O . GLN A 1 77 ? 11.660 9.645 8.984 1.00 89.06 77 GLN A O 1
ATOM 560 N N . TRP A 1 78 ? 10.133 9.507 7.341 1.00 88.06 78 TRP A N 1
ATOM 561 C CA . TRP A 1 78 ? 10.009 10.954 7.139 1.00 88.06 78 TRP A CA 1
ATOM 562 C C . TRP A 1 78 ? 8.944 11.607 8.024 1.00 88.06 78 TRP A C 1
ATOM 564 O O . TRP A 1 78 ? 9.165 12.700 8.532 1.00 88.06 78 TRP A O 1
ATOM 574 N N . LEU A 1 79 ? 7.789 10.960 8.201 1.00 88.06 79 LEU A N 1
ATOM 575 C CA . LEU A 1 79 ? 6.611 11.555 8.852 1.00 88.06 79 LEU A CA 1
ATOM 576 C C . LEU A 1 79 ? 6.290 10.955 10.226 1.00 88.06 79 LEU A C 1
ATOM 578 O O . LEU A 1 79 ? 5.371 11.415 10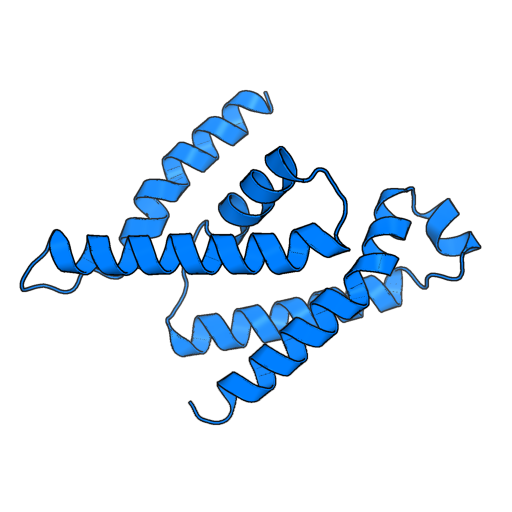.901 1.00 88.06 79 LEU A O 1
ATOM 582 N N . GLY A 1 80 ? 7.017 9.920 10.647 1.00 87.56 80 GLY A N 1
ATOM 583 C CA . GLY A 1 80 ? 6.721 9.179 11.867 1.00 87.56 80 GLY A CA 1
ATOM 584 C C . GLY A 1 80 ? 5.550 8.206 11.699 1.00 87.56 80 GLY A C 1
ATOM 585 O O . GLY A 1 80 ? 5.336 7.635 10.630 1.00 87.56 80 GLY A O 1
ATOM 586 N N . ASN A 1 81 ? 4.806 7.972 12.785 1.00 88.00 81 ASN A N 1
ATOM 587 C CA . ASN A 1 81 ? 3.842 6.867 12.889 1.00 88.00 81 ASN A CA 1
ATOM 588 C C . ASN A 1 81 ? 2.363 7.309 12.870 1.00 88.00 81 ASN A C 1
ATOM 590 O O . ASN A 1 81 ? 1.494 6.564 13.327 1.00 88.00 81 ASN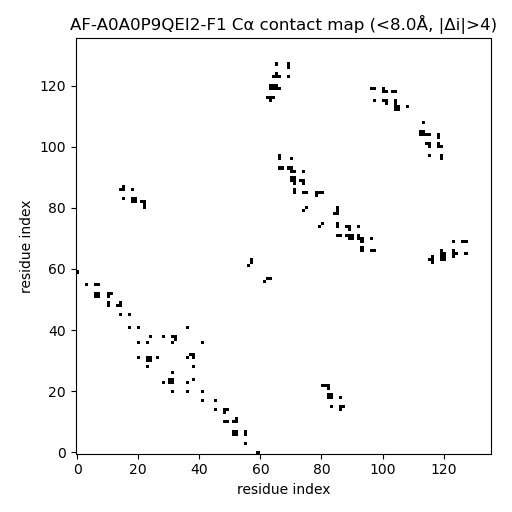 A O 1
ATOM 594 N N . ASP A 1 82 ? 2.072 8.511 12.357 1.00 92.62 82 ASP A N 1
ATOM 595 C CA . ASP A 1 82 ? 0.702 9.014 12.204 1.00 92.62 82 ASP A CA 1
ATOM 596 C C . ASP A 1 82 ? 0.071 8.512 10.894 1.00 92.62 82 ASP A C 1
ATOM 598 O O . ASP A 1 82 ? 0.395 8.976 9.797 1.00 92.62 82 ASP A O 1
ATOM 602 N N . TYR A 1 83 ? -0.889 7.590 11.011 1.00 92.38 83 TYR A N 1
ATOM 603 C CA . TYR A 1 83 ? -1.592 6.981 9.882 1.00 92.38 83 TYR A CA 1
ATOM 604 C C . TYR A 1 83 ? -2.366 7.981 9.015 1.00 92.38 83 TYR A C 1
ATOM 606 O O . TYR A 1 83 ? -2.592 7.695 7.837 1.00 92.38 83 TYR A O 1
ATOM 614 N N . ARG A 1 84 ? -2.763 9.147 9.545 1.00 92.62 84 ARG A N 1
ATOM 615 C CA . ARG A 1 84 ? -3.502 10.170 8.780 1.00 92.62 84 ARG A CA 1
ATOM 616 C C . ARG A 1 84 ? -2.690 10.697 7.608 1.00 92.62 84 ARG A C 1
ATOM 618 O O . ARG A 1 84 ? -3.242 10.919 6.535 1.00 92.62 84 ARG A O 1
ATOM 625 N N . TRP A 1 85 ? -1.389 10.855 7.821 1.00 92.75 85 TRP A N 1
ATOM 626 C CA . TRP A 1 85 ? -0.438 11.293 6.806 1.00 92.75 85 TRP A CA 1
ATOM 627 C C . TRP A 1 85 ? 0.266 10.115 6.145 1.00 92.75 85 TRP A C 1
ATOM 629 O O . TRP A 1 85 ? 0.547 10.156 4.948 1.00 92.75 85 TRP A O 1
ATOM 639 N N . LEU A 1 86 ? 0.482 9.027 6.889 1.00 94.25 86 LEU A N 1
ATOM 640 C CA . LEU A 1 86 ? 1.153 7.847 6.367 1.00 94.25 86 LEU A CA 1
ATOM 641 C C . LEU A 1 86 ? 0.411 7.230 5.180 1.00 94.25 86 LEU A C 1
ATOM 643 O O . LEU A 1 86 ? 1.041 6.892 4.183 1.00 94.25 86 LEU A O 1
ATOM 647 N N . ILE A 1 87 ? -0.914 7.075 5.267 1.00 94.06 87 ILE A N 1
ATOM 648 C CA . ILE A 1 87 ? -1.716 6.450 4.205 1.00 94.06 87 ILE A CA 1
ATOM 649 C C . ILE A 1 87 ? -1.636 7.247 2.890 1.00 94.06 87 ILE A C 1
ATOM 651 O O . ILE A 1 87 ? -1.197 6.667 1.896 1.00 94.06 87 ILE A O 1
ATOM 655 N N . PRO A 1 88 ? -1.985 8.550 2.835 1.00 93.88 88 PRO A N 1
ATOM 656 C CA . PRO A 1 88 ? -1.938 9.297 1.579 1.00 93.88 88 PRO A CA 1
ATOM 657 C C . PRO A 1 88 ? -0.513 9.448 1.034 1.00 93.88 88 PRO A C 1
ATOM 659 O O . PRO A 1 88 ? -0.306 9.332 -0.173 1.00 93.88 88 PRO A O 1
ATOM 662 N N . ILE A 1 89 ? 0.486 9.646 1.899 1.00 94.94 89 ILE A N 1
ATOM 663 C CA . ILE A 1 89 ? 1.866 9.840 1.440 1.00 94.94 89 ILE A CA 1
ATOM 664 C C . ILE A 1 89 ? 2.478 8.527 0.957 1.00 94.94 89 ILE A C 1
ATOM 666 O O . ILE A 1 89 ? 3.125 8.511 -0.085 1.00 94.94 89 ILE A O 1
ATOM 670 N N . SER A 1 90 ? 2.240 7.408 1.647 1.00 94.94 90 SER A N 1
ATOM 671 C CA . SER A 1 90 ? 2.696 6.099 1.162 1.00 94.94 90 SER A CA 1
ATOM 672 C C . SER A 1 90 ? 2.015 5.701 -0.148 1.00 94.94 90 SER A C 1
ATOM 674 O O . SER A 1 90 ? 2.678 5.130 -1.011 1.00 94.94 90 SER A O 1
ATOM 676 N N . ALA A 1 91 ? 0.741 6.056 -0.349 1.00 94.00 91 ALA A N 1
ATOM 677 C CA . ALA A 1 91 ? 0.065 5.874 -1.631 1.00 94.00 91 ALA A CA 1
ATOM 678 C C . ALA A 1 91 ? 0.737 6.697 -2.747 1.00 94.00 91 ALA A C 1
ATOM 680 O O . ALA A 1 91 ? 1.030 6.157 -3.813 1.00 94.00 91 ALA A O 1
ATOM 681 N N . GLY A 1 92 ? 1.052 7.971 -2.482 1.00 95.56 92 GLY A N 1
ATOM 682 C CA . GLY A 1 92 ? 1.775 8.837 -3.418 1.00 95.56 92 GLY A CA 1
ATOM 683 C C . GLY A 1 92 ? 3.189 8.340 -3.739 1.00 95.56 92 GLY A C 1
ATOM 684 O O . GLY A 1 92 ? 3.564 8.259 -4.907 1.00 95.56 92 GLY A O 1
ATOM 685 N N . LEU A 1 93 ? 3.959 7.935 -2.724 1.00 94.44 93 LEU A N 1
ATOM 686 C CA . LEU A 1 93 ? 5.292 7.348 -2.908 1.00 94.44 93 LEU A CA 1
ATOM 687 C C . LEU A 1 93 ? 5.228 6.032 -3.684 1.00 94.44 93 LEU A C 1
ATOM 689 O O . LEU A 1 93 ? 6.051 5.801 -4.563 1.00 94.44 93 LEU A O 1
ATOM 693 N N . GLY A 1 94 ? 4.242 5.181 -3.395 1.00 93.44 94 GLY A N 1
ATOM 694 C CA . GLY A 1 94 ? 4.024 3.939 -4.131 1.00 93.44 94 GLY A CA 1
ATOM 695 C C . GLY A 1 94 ? 3.750 4.198 -5.611 1.00 93.44 94 GLY A C 1
ATOM 696 O O . GLY A 1 94 ? 4.383 3.577 -6.463 1.00 93.44 94 GLY A O 1
ATOM 697 N N . ALA A 1 95 ? 2.879 5.164 -5.919 1.00 93.81 95 ALA A N 1
ATOM 698 C CA . ALA A 1 95 ? 2.618 5.587 -7.292 1.00 93.81 95 ALA A CA 1
ATOM 699 C C . ALA A 1 95 ? 3.892 6.105 -7.980 1.00 93.81 95 ALA A C 1
ATOM 701 O O . ALA A 1 95 ? 4.195 5.684 -9.093 1.00 93.81 95 ALA A O 1
ATOM 702 N N . ALA A 1 96 ? 4.680 6.947 -7.305 1.00 94.56 96 ALA A N 1
ATOM 703 C CA . ALA A 1 96 ? 5.935 7.469 -7.844 1.00 94.56 96 ALA A CA 1
ATOM 704 C C . ALA A 1 96 ? 6.963 6.359 -8.138 1.00 94.56 96 ALA A C 1
ATOM 706 O O . ALA A 1 96 ? 7.575 6.360 -9.204 1.00 94.56 96 ALA A O 1
ATOM 707 N N . ILE A 1 97 ? 7.120 5.383 -7.234 1.00 92.06 97 ILE A N 1
ATOM 708 C CA . ILE A 1 97 ? 8.034 4.240 -7.410 1.00 92.06 97 ILE A CA 1
ATOM 709 C C . ILE A 1 97 ? 7.622 3.391 -8.617 1.00 92.06 97 ILE A C 1
ATOM 711 O O . ILE A 1 97 ? 8.473 3.008 -9.422 1.00 92.06 97 ILE A O 1
ATOM 715 N N . VAL A 1 98 ? 6.327 3.094 -8.752 1.00 92.06 98 VAL A N 1
ATOM 716 C CA . VAL A 1 98 ? 5.814 2.290 -9.870 1.00 92.06 98 VAL A CA 1
ATOM 717 C C . VAL A 1 98 ? 5.973 3.037 -11.193 1.00 92.06 98 VAL A C 1
ATOM 719 O O . VAL A 1 98 ? 6.458 2.445 -12.151 1.00 92.06 98 VAL A O 1
ATOM 722 N N . LEU A 1 99 ? 5.652 4.334 -11.239 1.00 92.19 99 LEU A N 1
ATOM 723 C CA . LEU A 1 99 ? 5.828 5.162 -12.438 1.00 92.19 99 LEU A CA 1
ATOM 724 C C . LEU A 1 99 ? 7.296 5.258 -12.866 1.00 92.19 99 LEU A C 1
ATOM 726 O O . LEU A 1 99 ? 7.605 5.095 -14.044 1.00 92.19 99 LEU A O 1
ATOM 730 N N . ALA A 1 100 ? 8.210 5.475 -11.917 1.00 90.81 100 ALA A N 1
ATOM 731 C CA . ALA A 1 100 ? 9.642 5.481 -12.202 1.00 90.81 100 ALA A CA 1
ATOM 732 C C . ALA A 1 100 ? 10.114 4.119 -12.733 1.00 90.81 100 ALA A C 1
ATOM 734 O O . ALA A 1 100 ? 10.905 4.059 -13.672 1.00 90.81 100 ALA A O 1
ATOM 735 N N . SER A 1 101 ? 9.597 3.026 -12.168 1.00 88.88 101 SER A N 1
ATOM 736 C CA . SER A 1 101 ? 9.941 1.674 -12.610 1.00 88.88 101 SER A CA 1
ATOM 737 C C . SER A 1 101 ? 9.418 1.374 -14.013 1.00 88.88 101 SER A C 1
ATOM 739 O O . SER A 1 101 ? 10.157 0.788 -14.795 1.00 88.88 101 SER A O 1
ATOM 741 N N . ASP A 1 102 ? 8.199 1.807 -14.356 1.00 88.62 102 ASP A N 1
ATOM 742 C CA . ASP A 1 102 ? 7.649 1.682 -15.715 1.00 88.62 102 ASP A CA 1
ATOM 743 C C . ASP A 1 102 ? 8.501 2.454 -16.733 1.00 88.62 102 ASP A C 1
ATOM 745 O O . ASP A 1 102 ? 8.880 1.912 -17.772 1.00 88.62 102 ASP A O 1
ATOM 749 N N . LEU A 1 103 ? 8.899 3.686 -16.391 1.00 88.44 103 LEU A N 1
ATOM 750 C CA . LEU A 1 103 ? 9.742 4.516 -17.251 1.00 88.44 103 LEU A CA 1
ATOM 751 C C . LEU A 1 103 ? 11.122 3.884 -17.492 1.00 88.44 103 LEU A C 1
ATOM 753 O O . LEU A 1 103 ? 11.592 3.843 -18.628 1.00 88.44 103 LEU A O 1
ATOM 757 N N . ILE A 1 104 ? 11.754 3.347 -16.442 1.00 86.50 104 ILE A N 1
ATOM 758 C CA . ILE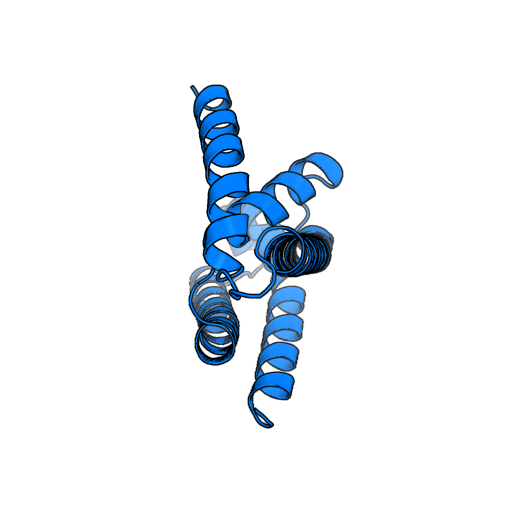 A 1 104 ? 13.034 2.630 -16.547 1.00 86.50 104 ILE A CA 1
ATOM 759 C C . ILE A 1 104 ? 12.871 1.354 -17.381 1.00 86.50 104 ILE A C 1
ATOM 761 O O . ILE A 1 104 ? 13.710 1.082 -18.238 1.00 86.50 104 ILE A O 1
ATOM 765 N N . SER A 1 105 ? 11.785 0.601 -17.177 1.00 85.06 105 SER A N 1
ATOM 766 C CA . SER A 1 105 ? 11.466 -0.612 -17.946 1.00 85.06 105 SER A CA 1
ATOM 767 C C . SER A 1 105 ? 11.477 -0.336 -19.449 1.00 85.06 105 SER A C 1
ATOM 769 O O . SER A 1 105 ? 12.144 -1.030 -20.216 1.00 85.06 105 SER A O 1
ATOM 771 N N . ARG A 1 106 ? 10.796 0.743 -19.857 1.00 83.12 106 ARG A N 1
ATOM 772 C CA . ARG A 1 106 ? 10.698 1.178 -21.256 1.00 83.12 106 ARG A CA 1
ATOM 773 C C . ARG A 1 106 ? 12.025 1.701 -21.810 1.00 83.12 106 ARG A C 1
ATOM 775 O O . ARG A 1 106 ? 12.304 1.505 -22.989 1.00 83.12 106 ARG A O 1
ATOM 782 N N . ALA A 1 107 ? 12.837 2.354 -20.978 1.00 83.06 107 ALA A N 1
ATOM 783 C CA . ALA A 1 107 ? 14.113 2.936 -21.391 1.00 83.06 107 ALA A CA 1
ATOM 784 C C . ALA A 1 107 ? 15.232 1.895 -21.573 1.00 83.06 107 ALA A C 1
ATOM 786 O O . ALA A 1 107 ? 16.064 2.046 -22.463 1.00 83.06 107 ALA A O 1
ATOM 787 N N . VAL A 1 108 ? 15.272 0.849 -20.740 1.00 76.06 108 VAL A N 1
ATOM 788 C CA . VAL A 1 108 ? 16.376 -0.131 -20.728 1.00 76.06 108 VAL A CA 1
ATOM 789 C C . VAL A 1 108 ? 16.271 -1.153 -21.862 1.00 76.06 108 VAL A C 1
ATOM 791 O O . VAL A 1 108 ? 17.295 -1.600 -22.370 1.00 76.06 108 VAL A O 1
ATOM 794 N N . ALA A 1 109 ? 15.058 -1.540 -22.257 1.00 65.19 109 ALA A N 1
ATOM 795 C CA . ALA A 1 109 ? 14.841 -2.709 -23.107 1.00 65.19 109 ALA A CA 1
ATOM 796 C C . ALA A 1 109 ? 14.112 -2.397 -24.422 1.00 65.19 109 ALA A C 1
ATOM 798 O O . ALA A 1 109 ? 13.340 -3.211 -24.899 1.00 65.19 109 ALA A O 1
ATOM 799 N N . PHE A 1 110 ? 14.340 -1.251 -25.063 1.00 63.38 110 PHE A N 1
ATOM 800 C CA . PHE A 1 110 ? 13.723 -0.988 -26.371 1.00 63.38 110 PHE A CA 1
ATOM 801 C C . PHE A 1 110 ? 14.218 -2.006 -27.431 1.00 63.38 110 PHE A C 1
ATOM 803 O O . PHE A 1 110 ? 15.436 -2.094 -27.609 1.00 63.38 110 PHE A O 1
ATOM 810 N N . PRO A 1 111 ? 13.362 -2.783 -28.150 1.00 64.94 111 PRO A N 1
ATOM 811 C CA . PRO A 1 111 ? 11.893 -2.723 -28.296 1.00 64.94 111 PRO A CA 1
ATOM 812 C C . PRO A 1 111 ? 11.078 -3.778 -27.499 1.00 64.94 111 PRO A C 1
ATOM 814 O O . PRO A 1 111 ? 9.883 -3.940 -27.737 1.00 64.94 111 PRO A O 1
ATOM 817 N N . VAL A 1 112 ? 11.702 -4.538 -26.598 1.00 63.69 112 VAL A N 1
ATOM 818 C CA . VAL A 1 112 ? 11.058 -5.575 -25.773 1.00 63.69 112 VAL A CA 1
ATOM 819 C C . VAL A 1 112 ? 10.544 -4.970 -24.463 1.00 63.69 112 VAL A C 1
ATOM 821 O O . VAL A 1 112 ? 11.319 -4.592 -23.590 1.00 63.69 112 VAL A O 1
ATOM 824 N N . GLU A 1 113 ? 9.226 -4.923 -24.273 1.00 67.06 113 GLU A N 1
ATOM 825 C CA . GLU A 1 113 ? 8.651 -4.433 -23.016 1.00 67.06 113 GLU A CA 1
ATOM 826 C C . GLU A 1 113 ? 8.920 -5.422 -21.869 1.00 67.06 113 GLU A C 1
ATOM 828 O O . GLU A 1 113 ? 8.283 -6.470 -21.747 1.00 67.06 113 GLU A O 1
ATOM 833 N N . THR A 1 114 ? 9.883 -5.099 -21.006 1.00 74.94 114 THR A N 1
ATOM 834 C CA . THR A 1 114 ? 10.070 -5.814 -19.743 1.00 74.94 114 THR A CA 1
ATOM 835 C C . THR A 1 114 ? 8.939 -5.447 -18.777 1.00 74.94 114 THR A C 1
ATOM 837 O O . THR A 1 114 ? 8.566 -4.273 -18.690 1.00 74.94 114 THR A O 1
ATOM 840 N N . PRO A 1 115 ? 8.378 -6.405 -18.014 1.00 78.81 115 PRO A N 1
ATOM 841 C CA . PRO A 1 115 ? 7.342 -6.088 -17.039 1.00 78.81 115 PRO A CA 1
ATOM 842 C C . PRO A 1 115 ? 7.887 -5.173 -15.936 1.00 78.81 115 PRO A C 1
ATOM 844 O O . PRO A 1 115 ? 8.872 -5.516 -15.277 1.00 78.81 115 PRO A O 1
ATOM 847 N N . ALA A 1 116 ? 7.197 -4.065 -15.648 1.00 79.19 116 ALA A N 1
ATOM 848 C CA . ALA A 1 116 ? 7.574 -3.131 -14.577 1.00 79.19 116 ALA A CA 1
ATOM 849 C C . ALA A 1 116 ? 7.691 -3.811 -13.190 1.00 79.19 116 ALA A C 1
ATOM 851 O O . ALA A 1 116 ? 8.442 -3.366 -12.316 1.00 79.19 116 ALA A O 1
ATOM 852 N N . GLY A 1 117 ? 6.994 -4.939 -12.994 1.00 82.38 117 GLY A N 1
ATOM 853 C CA . GLY A 1 117 ? 7.117 -5.809 -11.819 1.00 82.38 117 GLY A CA 1
ATOM 854 C C . GLY A 1 117 ? 8.533 -6.362 -11.591 1.00 82.38 117 GLY A C 1
ATOM 855 O O . GLY A 1 117 ? 8.960 -6.524 -10.451 1.00 82.38 117 GLY A O 1
ATOM 856 N N . VAL A 1 118 ? 9.293 -6.608 -12.660 1.00 84.19 118 VAL A N 1
ATOM 857 C CA . VAL A 1 118 ? 10.680 -7.093 -12.570 1.00 84.19 118 VAL A CA 1
ATOM 858 C C . VAL A 1 118 ? 11.605 -5.968 -12.114 1.00 84.19 118 VAL A C 1
ATOM 860 O O . VAL A 1 118 ? 12.416 -6.162 -11.211 1.00 84.19 118 VAL A O 1
ATOM 863 N N . VAL A 1 119 ? 11.445 -4.771 -12.683 1.00 85.19 119 VAL A N 1
ATOM 864 C CA . VAL A 1 119 ? 12.243 -3.589 -12.321 1.00 85.19 119 VAL A CA 1
ATOM 865 C C . VAL A 1 119 ? 12.001 -3.199 -10.862 1.00 85.19 119 VAL A C 1
ATOM 867 O O . VAL A 1 119 ? 12.949 -3.025 -10.097 1.00 85.19 119 VAL A O 1
ATOM 870 N N . THR A 1 120 ? 10.736 -3.147 -10.440 1.00 86.62 120 THR A N 1
ATOM 871 C CA . THR A 1 120 ? 10.378 -2.896 -9.032 1.00 86.62 120 THR A CA 1
ATOM 872 C C . THR A 1 120 ? 10.951 -3.957 -8.092 1.00 86.62 120 THR A C 1
ATOM 874 O O . THR A 1 120 ? 11.442 -3.605 -7.021 1.00 86.62 120 THR A O 1
ATOM 877 N N . ALA A 1 121 ? 10.951 -5.238 -8.476 1.00 85.94 121 ALA A N 1
ATOM 878 C CA . ALA A 1 121 ? 11.546 -6.306 -7.673 1.00 85.94 121 ALA A CA 1
ATOM 879 C C . ALA A 1 121 ? 13.074 -6.187 -7.556 1.00 85.94 121 ALA A C 1
ATOM 881 O O . ALA A 1 121 ? 13.612 -6.376 -6.465 1.00 85.94 121 ALA A O 1
ATOM 882 N N . LEU A 1 122 ? 13.767 -5.817 -8.638 1.00 87.19 122 LEU A N 1
ATOM 883 C CA . LEU A 1 122 ? 15.216 -5.588 -8.632 1.00 87.19 122 LEU A CA 1
ATOM 884 C C . LEU A 1 122 ? 15.622 -4.428 -7.720 1.00 87.19 122 LEU A 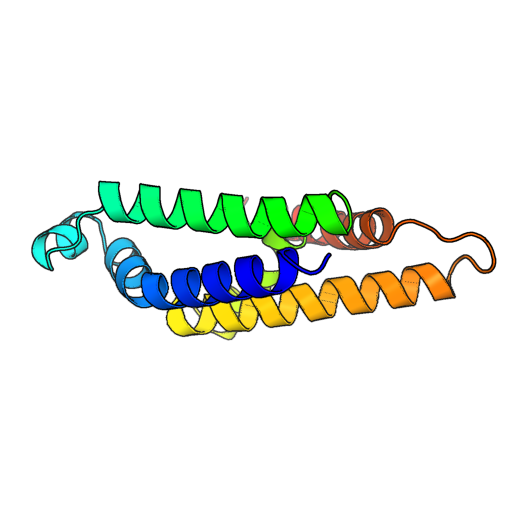C 1
ATOM 886 O O . LEU A 1 122 ? 16.663 -4.500 -7.077 1.00 87.19 122 LEU A O 1
ATOM 890 N N . ILE A 1 123 ? 14.800 -3.382 -7.634 1.00 85.25 123 ILE A N 1
ATOM 891 C CA . ILE A 1 123 ? 15.015 -2.252 -6.718 1.00 85.25 123 ILE A CA 1
ATOM 892 C C . ILE A 1 123 ? 14.597 -2.626 -5.286 1.00 85.25 123 ILE A C 1
ATOM 894 O O . ILE A 1 123 ? 15.247 -2.254 -4.309 1.00 85.25 123 ILE A O 1
ATOM 898 N N . GLY A 1 124 ? 13.509 -3.379 -5.139 1.00 84.50 124 GLY A N 1
ATOM 899 C CA . GLY A 1 124 ? 12.938 -3.723 -3.843 1.00 84.50 124 GLY A CA 1
ATOM 900 C C . GLY A 1 124 ? 13.715 -4.772 -3.063 1.00 84.50 124 GLY A C 1
ATOM 901 O O . GLY A 1 124 ? 13.811 -4.662 -1.842 1.00 84.50 124 GLY A O 1
ATOM 902 N N . ALA A 1 125 ? 14.317 -5.749 -3.740 1.00 87.06 125 ALA A N 1
ATOM 903 C CA . ALA A 1 125 ? 15.145 -6.774 -3.113 1.00 87.06 125 ALA A CA 1
ATOM 904 C C . ALA A 1 125 ? 16.338 -6.201 -2.311 1.00 87.06 125 ALA A C 1
ATOM 906 O O . ALA A 1 125 ? 16.459 -6.539 -1.129 1.00 87.06 125 ALA A O 1
ATOM 907 N N . PRO A 1 126 ? 17.194 -5.307 -2.854 1.00 85.62 126 PRO A N 1
ATOM 908 C CA . PRO A 1 126 ? 18.282 -4.708 -2.083 1.00 85.62 126 PRO A CA 1
ATOM 909 C C . PRO A 1 126 ? 17.764 -3.818 -0.949 1.00 85.62 126 PRO A C 1
ATOM 911 O O . PRO A 1 126 ? 18.336 -3.841 0.140 1.00 85.62 126 PRO A O 1
ATOM 914 N N . PHE A 1 127 ? 16.653 -3.096 -1.147 1.00 85.31 127 PHE A N 1
ATOM 915 C CA . PHE A 1 127 ? 16.028 -2.315 -0.075 1.00 85.31 127 PHE A CA 1
ATOM 916 C C . PHE A 1 127 ? 15.545 -3.207 1.076 1.00 85.31 127 PHE A C 1
ATOM 918 O O . PHE A 1 127 ? 15.771 -2.901 2.247 1.00 85.31 127 PHE A O 1
ATOM 925 N N . PHE A 1 128 ? 14.910 -4.335 0.753 1.00 84.88 128 PHE A N 1
ATOM 926 C CA . PHE A 1 128 ? 14.461 -5.305 1.743 1.00 84.88 128 PHE A CA 1
ATOM 927 C C . PHE A 1 128 ? 15.633 -5.919 2.507 1.00 84.88 128 PHE A C 1
ATOM 929 O O . PHE A 1 128 ? 15.588 -5.975 3.733 1.00 84.88 128 PHE A O 1
ATOM 936 N N . LEU A 1 129 ? 16.702 -6.318 1.812 1.00 87.19 129 LEU A N 1
ATOM 937 C CA . LEU A 1 129 ? 17.911 -6.841 2.451 1.00 87.19 129 LEU A CA 1
ATOM 938 C C . LEU A 1 129 ? 18.557 -5.812 3.382 1.00 87.19 129 LEU A C 1
ATOM 940 O O . LEU A 1 129 ? 18.977 -6.160 4.484 1.00 87.19 129 LEU A O 1
ATOM 944 N N . PHE A 1 130 ? 18.612 -4.546 2.968 1.00 86.25 130 PHE A N 1
ATOM 945 C CA . PHE A 1 130 ? 19.099 -3.460 3.813 1.00 86.25 130 PHE A CA 1
ATOM 946 C C . PHE A 1 130 ? 18.243 -3.295 5.076 1.00 86.25 130 PHE A C 1
ATOM 948 O O . PHE A 1 130 ? 18.779 -3.212 6.181 1.00 86.25 130 PHE A O 1
ATOM 955 N N . LEU A 1 131 ? 16.914 -3.301 4.931 1.00 80.69 131 LEU A N 1
ATOM 956 C CA . LEU A 1 131 ? 15.994 -3.179 6.060 1.00 80.69 131 LEU A CA 1
ATOM 957 C C . LEU A 1 131 ? 16.097 -4.378 7.017 1.00 80.69 131 LEU A C 1
ATOM 959 O O . LEU A 1 131 ? 16.153 -4.181 8.228 1.00 80.69 131 LEU A O 1
ATOM 963 N N . ALA A 1 132 ? 16.173 -5.599 6.483 1.00 82.31 132 ALA A N 1
ATOM 964 C CA . ALA A 1 132 ? 16.321 -6.827 7.262 1.00 82.31 132 ALA A CA 1
ATOM 965 C C . ALA A 1 132 ? 17.640 -6.854 8.044 1.00 82.31 132 ALA A C 1
ATOM 967 O O . ALA A 1 132 ? 17.658 -7.258 9.202 1.00 82.31 132 ALA A O 1
ATOM 968 N N . ARG A 1 133 ? 18.734 -6.366 7.446 1.00 84.75 133 ARG A N 1
ATOM 969 C CA . ARG A 1 133 ? 20.031 -6.246 8.128 1.00 84.75 133 ARG A CA 1
ATOM 970 C C . ARG A 1 133 ? 20.028 -5.243 9.272 1.00 84.75 133 ARG A C 1
ATOM 972 O O . ARG A 1 133 ? 20.767 -5.442 10.219 1.00 84.75 133 ARG A O 1
ATOM 979 N N . ARG A 1 134 ? 19.242 -4.170 9.179 1.00 76.06 134 ARG A N 1
ATOM 980 C CA . ARG A 1 134 ? 19.140 -3.157 10.241 1.00 76.06 134 ARG A CA 1
ATOM 981 C C . ARG A 1 134 ? 18.255 -3.605 11.411 1.00 76.06 134 ARG A C 1
ATOM 983 O O . ARG A 1 134 ? 18.312 -3.000 12.474 1.00 76.06 134 ARG A O 1
ATOM 990 N N . ALA A 1 135 ? 17.392 -4.594 11.184 1.00 61.28 135 ALA A N 1
ATOM 991 C CA . ALA A 1 135 ? 16.512 -5.161 12.203 1.00 61.28 135 ALA A CA 1
ATOM 992 C C . ALA A 1 135 ? 17.180 -6.268 13.045 1.00 61.28 135 ALA A C 1
ATOM 994 O O . ALA A 1 135 ? 16.609 -6.658 14.062 1.00 61.28 135 ALA A O 1
ATOM 995 N N . LEU A 1 136 ? 18.345 -6.767 12.611 1.00 52.69 136 LEU A N 1
ATOM 996 C CA . LEU A 1 136 ? 19.247 -7.649 13.362 1.00 52.69 136 LEU A CA 1
ATOM 997 C C . LEU A 1 136 ? 20.246 -6.813 14.169 1.00 52.69 136 LEU A C 1
ATOM 999 O O . LEU A 1 136 ? 20.577 -7.250 15.291 1.00 52.69 136 LEU A O 1
#

Organism: NCBI:txid129137